Protein AF-A0A524GIY0-F1 (afdb_monomer)

Nearest PDB structures (foldseek):
  4hbs-assembly1_A  TM=7.389E-01  e=5.230E-02  Bacteroides ovatus ATCC 8483
  1uap-assembly1_A  TM=2.674E-01  e=3.748E+00  Homo sapiens
  6m4n-assembly1_B  TM=1.585E-01  e=5.677E+00  Homo sapiens

Solvent-accessible surface area (backbone atoms only — not comparable to full-atom values): 7280 Å² total; per-residue (Å²): 113,75,66,60,54,53,52,51,52,50,51,51,52,53,53,51,56,56,59,64,74,62,61,76,73,77,79,78,73,78,75,79,83,79,87,86,83,87,77,88,57,68,42,53,57,48,48,77,58,69,46,90,40,51,76,50,56,38,86,70,44,77,43,82,72,54,97,46,30,35,43,37,45,27,34,54,21,32,34,40,83,80,59,99,49,60,78,90,69,26,48,79,40,74,49,34,37,32,48,30,44,47,81,52,44,85,77,32,50,69,47,78,48,63,91,55,98,90,112

Sequence (119 aa):
MRRIHRYCLIITILLCFISCAIAPHTSDLKKSTFTITAEPWPEADRLLRSNDHWLGGDGASSIDLGKGKLLWLFGDSFVNQGTSGGRRDAAIIRNSIAIQEGYDPSAASVNFYWHTKDS

pLDDT: mean 85.11, std 15.71, range [46.66, 98.69]

Foldseek 3Di:
DVVVVVVVVVVVVVVVVVVVVPPPDPPPPPPPDDDDDDDDDVLVVCQVPVDPFWQDFPPFDWDDPDPQKIKTKGAFTFGDPPDPDHSVPTDTDGIKMKIWGHPDSNPIHIDIDDDDPVD

Secondary structure (DSSP, 8-state):
-HHHHHHHHHHHHHHHHHHHTT-------------------HHHHHHTT--SSEEEES--EEEEEETTEEEEEESSEEE--SSS--TTSPEEES-EEEEEESSSTTT-EEEEE---TT-

Mean predicted aligned error: 12.6 Å

Structure (mmCIF, N/CA/C/O backbone):
data_AF-A0A524GIY0-F1
#
_entry.id   AF-A0A524GIY0-F1
#
loop_
_atom_site.group_PDB
_atom_site.id
_atom_site.type_symbol
_atom_site.label_atom_id
_atom_site.label_alt_id
_atom_site.label_comp_id
_atom_site.label_asym_id
_atom_site.label_entity_id
_atom_site.label_seq_id
_atom_site.pdbx_PDB_ins_code
_atom_site.Cartn_x
_atom_site.Cartn_y
_atom_site.Cartn_z
_atom_site.occupancy
_atom_site.B_iso_or_equiv
_atom_site.auth_seq_id
_atom_site.auth_comp_id
_atom_site.auth_asym_id
_atom_site.auth_atom_id
_atom_site.pdbx_PDB_model_num
ATOM 1 N N . MET A 1 1 ? 18.785 35.721 -83.228 1.00 58.19 1 MET A N 1
ATOM 2 C CA . MET A 1 1 ? 18.100 35.932 -81.926 1.00 58.19 1 MET A CA 1
ATOM 3 C C . MET A 1 1 ? 17.160 34.799 -81.491 1.00 58.19 1 MET A C 1
ATOM 5 O O . MET A 1 1 ? 17.287 34.356 -80.360 1.00 58.19 1 MET A O 1
ATOM 9 N N . ARG A 1 2 ? 16.267 34.263 -82.343 1.00 57.56 2 ARG A N 1
ATOM 10 C CA . ARG A 1 2 ? 15.282 33.223 -81.944 1.00 57.56 2 ARG A CA 1
ATOM 11 C C . ARG A 1 2 ? 15.871 31.866 -81.509 1.00 57.56 2 ARG A C 1
ATOM 13 O O . ARG A 1 2 ? 15.262 31.183 -80.699 1.00 57.56 2 ARG A O 1
ATOM 20 N N . ARG A 1 3 ? 17.048 31.467 -82.013 1.00 56.34 3 ARG A N 1
ATOM 21 C CA . ARG A 1 3 ? 17.726 30.214 -81.608 1.00 56.34 3 ARG A CA 1
ATOM 22 C C . ARG A 1 3 ? 18.319 30.294 -80.196 1.00 56.34 3 ARG A C 1
ATOM 24 O O . ARG A 1 3 ? 18.136 29.370 -79.422 1.00 56.34 3 ARG A O 1
ATOM 31 N N . ILE A 1 4 ? 18.926 31.426 -79.839 1.00 65.25 4 ILE A N 1
ATOM 32 C CA . ILE A 1 4 ? 19.531 31.658 -78.514 1.00 65.25 4 ILE A CA 1
ATOM 33 C C . ILE A 1 4 ? 18.456 31.656 -77.414 1.00 65.25 4 ILE A C 1
ATOM 35 O O . ILE A 1 4 ? 18.647 31.038 -76.375 1.00 65.25 4 ILE A O 1
ATOM 39 N N . HIS A 1 5 ? 17.279 32.238 -77.678 1.00 63.59 5 HIS A N 1
ATOM 40 C CA . HIS A 1 5 ? 16.133 32.191 -76.757 1.00 63.59 5 HIS A CA 1
ATOM 41 C C . HIS A 1 5 ? 15.610 30.765 -76.504 1.00 63.59 5 HIS A C 1
ATOM 43 O O . HIS A 1 5 ? 15.214 30.446 -75.388 1.00 63.59 5 HIS A O 1
ATOM 49 N N . ARG A 1 6 ? 15.640 29.892 -77.522 1.00 67.94 6 ARG A N 1
ATOM 50 C CA . ARG A 1 6 ? 15.207 28.489 -77.397 1.00 67.94 6 ARG A CA 1
ATOM 51 C C . ARG A 1 6 ? 16.186 27.664 -76.562 1.00 67.94 6 ARG A C 1
ATOM 53 O O . ARG A 1 6 ? 15.738 26.867 -75.750 1.00 67.94 6 ARG A O 1
ATOM 60 N N . TYR A 1 7 ? 17.493 27.891 -76.707 1.00 72.00 7 TYR A N 1
ATOM 61 C CA . TYR A 1 7 ? 18.496 27.247 -75.852 1.00 72.00 7 TYR A CA 1
ATOM 62 C C . TYR A 1 7 ? 18.434 27.754 -74.411 1.00 72.00 7 TYR A C 1
ATOM 64 O O . TYR A 1 7 ? 18.499 26.940 -73.498 1.00 72.00 7 TYR A O 1
ATOM 72 N N . CYS A 1 8 ? 18.224 29.060 -74.204 1.00 71.31 8 CYS A N 1
ATOM 73 C CA . CYS A 1 8 ? 18.034 29.617 -72.864 1.00 71.31 8 CYS A CA 1
ATOM 74 C C . CYS A 1 8 ? 16.833 28.967 -72.167 1.00 71.31 8 CYS A C 1
ATOM 76 O O . CYS A 1 8 ? 16.997 28.437 -71.078 1.00 71.31 8 CYS A O 1
ATOM 78 N N . LEU A 1 9 ? 15.674 28.902 -72.837 1.00 71.44 9 LEU A N 1
ATOM 79 C CA . LEU A 1 9 ? 14.454 28.292 -72.299 1.00 71.44 9 LEU A CA 1
ATOM 80 C C . LEU A 1 9 ? 14.639 26.802 -71.959 1.00 71.44 9 LEU A C 1
ATOM 82 O O . LEU A 1 9 ? 14.209 26.357 -70.900 1.00 71.44 9 LEU A O 1
ATOM 86 N N . ILE A 1 10 ? 15.307 26.035 -72.828 1.00 75.19 10 ILE A N 1
ATOM 87 C CA . ILE A 1 10 ? 15.597 24.613 -72.583 1.00 75.19 10 ILE A CA 1
ATOM 88 C C . ILE A 1 10 ? 16.529 24.448 -71.376 1.00 75.19 10 ILE A C 1
ATOM 90 O O . ILE A 1 10 ? 16.273 23.597 -70.529 1.00 75.19 10 ILE A O 1
ATOM 94 N N . ILE A 1 11 ? 17.567 25.283 -71.258 1.00 76.12 11 ILE A N 1
ATOM 95 C CA . ILE A 1 11 ? 18.498 25.261 -70.122 1.00 76.12 11 ILE A CA 1
ATOM 96 C C . ILE A 1 11 ? 17.780 25.638 -68.818 1.00 76.12 11 ILE A C 1
ATOM 98 O O . ILE A 1 11 ? 18.003 24.984 -67.803 1.00 76.12 11 ILE A O 1
ATOM 102 N N . THR A 1 12 ? 16.880 26.630 -68.829 1.00 69.38 12 THR A N 1
ATOM 103 C CA . THR A 1 12 ? 16.103 27.005 -67.632 1.00 69.38 12 THR A CA 1
ATOM 104 C C . THR A 1 12 ? 15.164 25.880 -67.194 1.00 69.38 12 THR A C 1
ATOM 106 O O . THR A 1 12 ? 15.078 25.581 -66.007 1.00 69.38 12 THR A O 1
ATOM 109 N N . ILE A 1 13 ? 14.509 25.207 -68.147 1.00 70.38 13 ILE A N 1
ATOM 110 C CA . ILE A 1 13 ? 13.643 24.054 -67.869 1.00 70.38 13 ILE A CA 1
ATOM 111 C C . ILE A 1 13 ? 14.464 22.891 -67.284 1.00 70.38 13 ILE A C 1
ATOM 113 O O . ILE A 1 13 ? 14.077 22.332 -66.260 1.00 70.38 13 ILE A O 1
ATOM 117 N N . LEU A 1 14 ? 15.625 22.568 -67.866 1.00 68.44 14 LEU A N 1
ATOM 118 C CA . LEU A 1 14 ? 16.538 21.537 -67.349 1.00 68.44 14 LEU A CA 1
ATOM 119 C C . LEU A 1 14 ? 17.049 21.854 -65.934 1.00 68.44 14 LEU A C 1
ATOM 121 O O . LEU A 1 14 ? 17.077 20.964 -65.087 1.00 68.44 14 LEU A O 1
ATOM 125 N N . LEU A 1 15 ? 17.394 23.112 -65.649 1.00 64.94 15 LEU A N 1
ATOM 126 C CA . LEU A 1 15 ? 17.815 23.551 -64.313 1.00 64.94 15 LEU A CA 1
ATOM 127 C C . LEU A 1 15 ? 16.676 23.456 -63.279 1.00 64.94 15 LEU A C 1
ATOM 129 O O . LEU A 1 15 ? 16.920 23.038 -62.147 1.00 64.94 15 LEU A O 1
ATOM 133 N N . CYS A 1 16 ? 15.428 23.753 -63.662 1.00 60.50 16 CYS A N 1
ATOM 134 C CA . CYS A 1 16 ? 14.257 23.545 -62.800 1.00 60.50 16 CYS A CA 1
ATOM 135 C C . CYS A 1 16 ? 14.000 22.059 -62.498 1.00 60.50 16 CYS A C 1
ATOM 137 O O . CYS A 1 16 ? 13.669 21.724 -61.360 1.00 60.50 16 CYS A O 1
ATOM 139 N N . PHE A 1 17 ? 14.189 21.162 -63.474 1.00 59.59 17 PHE A N 1
ATOM 140 C CA . PHE A 1 17 ? 14.054 19.716 -63.253 1.00 59.59 17 PHE A CA 1
ATOM 141 C C . PHE A 1 17 ? 15.128 19.165 -62.305 1.00 59.59 17 PHE A C 1
ATOM 143 O O . PHE A 1 17 ? 14.814 18.343 -61.446 1.00 59.59 17 PHE A O 1
ATOM 150 N N . ILE A 1 18 ? 16.368 19.659 -62.395 1.00 61.16 18 ILE A N 1
ATOM 151 C CA . ILE A 1 18 ? 17.452 19.265 -61.481 1.00 61.16 18 ILE A CA 1
ATOM 152 C C . ILE A 1 18 ? 17.164 19.751 -60.050 1.00 61.16 18 ILE A C 1
ATOM 154 O O . ILE A 1 18 ? 17.360 19.000 -59.099 1.00 61.16 18 ILE A O 1
ATOM 158 N N . SER A 1 19 ? 16.627 20.964 -59.881 1.00 56.78 19 SER A N 1
ATOM 159 C CA . SER A 1 19 ? 16.294 21.505 -58.554 1.00 56.78 19 SER A CA 1
ATOM 160 C C . SER A 1 19 ? 15.119 20.792 -57.867 1.00 56.78 19 SER A C 1
ATOM 162 O O . SER A 1 19 ? 15.032 20.829 -56.643 1.00 56.78 19 SER A O 1
ATOM 164 N N . CYS A 1 20 ? 14.221 20.141 -58.616 1.00 50.62 20 CYS A N 1
ATOM 165 C CA . CYS A 1 20 ? 13.089 19.397 -58.048 1.00 50.62 20 CYS A CA 1
ATOM 166 C C . CYS A 1 20 ? 13.495 17.997 -57.543 1.00 50.62 20 CYS A C 1
ATOM 168 O O . CYS A 1 20 ? 12.877 17.468 -56.623 1.00 50.62 20 CYS A O 1
ATOM 170 N N . ALA A 1 21 ? 14.580 17.427 -58.078 1.00 57.28 21 ALA A N 1
ATOM 171 C CA . ALA A 1 21 ? 15.114 16.129 -57.659 1.00 57.28 21 ALA A CA 1
ATOM 172 C C . ALA A 1 21 ? 16.015 16.192 -56.405 1.00 57.28 21 ALA A C 1
ATOM 174 O O . ALA A 1 21 ? 16.393 15.150 -55.878 1.00 57.28 21 ALA A O 1
ATOM 175 N N . ILE A 1 22 ? 16.354 17.396 -55.921 1.00 57.50 22 ILE A N 1
ATOM 176 C CA . ILE A 1 22 ? 17.204 17.625 -54.734 1.00 57.50 22 ILE A CA 1
ATOM 177 C C . ILE A 1 22 ? 16.369 18.211 -53.579 1.00 57.50 22 ILE A C 1
ATOM 179 O O . ILE A 1 22 ? 16.887 18.884 -52.692 1.00 57.50 22 ILE A O 1
ATOM 183 N N . ALA A 1 23 ? 15.052 17.976 -53.561 1.00 61.06 23 ALA A N 1
ATOM 184 C CA . ALA A 1 23 ? 14.296 18.190 -52.332 1.00 61.06 23 ALA A CA 1
ATOM 185 C C . ALA A 1 23 ? 14.900 17.263 -51.257 1.00 61.06 23 ALA A C 1
ATOM 187 O O . ALA A 1 23 ? 14.965 16.051 -51.487 1.00 61.06 23 ALA A O 1
ATOM 188 N N . PRO A 1 24 ? 15.405 17.793 -50.127 1.00 57.19 24 PRO A N 1
ATOM 189 C CA . PRO A 1 24 ? 15.980 16.956 -49.090 1.00 57.19 24 PRO A CA 1
ATOM 190 C C . PRO A 1 24 ? 14.912 15.965 -48.640 1.00 57.19 24 PRO A C 1
ATOM 192 O O . PRO A 1 24 ? 13.799 16.358 -48.283 1.00 57.19 24 PRO A O 1
ATOM 195 N N . HIS A 1 25 ? 15.263 14.680 -48.711 1.00 60.31 25 HIS A N 1
ATOM 196 C CA . HIS A 1 25 ? 14.495 13.588 -48.134 1.00 60.31 25 HIS A CA 1
ATOM 197 C C . HIS A 1 25 ? 14.045 14.038 -46.744 1.00 60.31 25 HIS A C 1
ATOM 199 O O . HIS A 1 25 ? 14.882 14.432 -45.926 1.00 60.31 25 HIS A O 1
ATOM 205 N N . THR A 1 26 ? 12.733 14.039 -46.506 1.00 59.94 26 THR A N 1
ATOM 206 C CA . THR A 1 26 ? 12.174 14.229 -45.170 1.00 59.94 26 THR A CA 1
ATOM 207 C C . THR A 1 26 ? 12.983 13.354 -44.229 1.00 59.94 26 THR A C 1
ATOM 209 O O . THR A 1 26 ? 13.105 12.152 -44.464 1.00 59.94 26 THR A O 1
ATOM 212 N N . SER A 1 27 ? 13.634 13.981 -43.248 1.00 59.94 27 SER A N 1
ATOM 213 C CA . SER A 1 27 ? 14.499 13.299 -42.297 1.00 59.94 27 SER A CA 1
ATOM 214 C C . SER A 1 27 ? 13.719 12.129 -41.716 1.00 59.94 27 SER A C 1
ATOM 216 O O . SER A 1 27 ? 12.756 12.345 -40.977 1.00 59.94 27 SER A O 1
ATOM 218 N N . ASP A 1 28 ? 14.105 10.915 -42.102 1.00 62.62 28 ASP A N 1
ATOM 219 C CA . ASP A 1 28 ? 13.627 9.683 -41.501 1.00 62.62 28 ASP A CA 1
ATOM 220 C C . ASP A 1 28 ? 14.051 9.758 -40.036 1.00 62.62 28 ASP A C 1
ATOM 222 O O . ASP A 1 28 ? 15.223 9.578 -39.691 1.00 62.62 28 ASP A O 1
ATOM 226 N N . LEU A 1 29 ? 13.128 10.205 -39.181 1.00 67.25 29 LEU A N 1
ATOM 227 C CA . LEU A 1 29 ? 13.337 10.226 -37.746 1.00 67.25 29 LEU A CA 1
ATOM 228 C C . LEU A 1 29 ? 13.577 8.776 -37.368 1.00 67.25 29 LEU A C 1
ATOM 230 O O . LEU A 1 29 ? 12.634 7.992 -37.302 1.00 67.25 29 LEU A O 1
ATOM 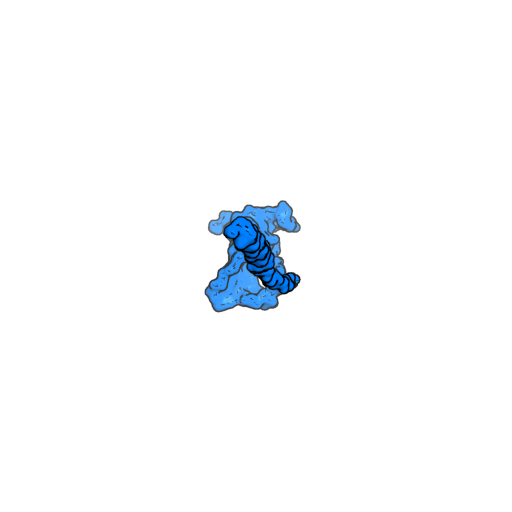234 N N . LYS A 1 30 ? 14.851 8.431 -37.166 1.00 67.06 30 LYS A N 1
ATOM 235 C CA . LYS A 1 30 ? 15.312 7.110 -36.761 1.00 67.06 30 LYS A CA 1
ATOM 236 C C . LYS A 1 30 ? 14.514 6.711 -35.524 1.00 67.06 30 LYS A C 1
ATOM 238 O O . LYS A 1 30 ? 14.810 7.156 -34.416 1.00 67.06 30 LYS A O 1
ATOM 243 N N . LYS A 1 31 ? 13.440 5.948 -35.735 1.00 69.62 31 LYS A N 1
ATOM 244 C CA . LYS A 1 31 ? 12.498 5.568 -34.690 1.00 69.62 31 LYS A CA 1
ATOM 245 C C . LYS A 1 31 ? 13.279 4.674 -33.746 1.00 69.62 31 LYS A C 1
ATOM 247 O O . LYS A 1 31 ? 13.600 3.541 -34.087 1.00 69.62 31 LYS A O 1
ATOM 252 N N . SER A 1 32 ? 13.691 5.229 -32.613 1.00 76.75 32 SER A N 1
ATOM 253 C CA . SER A 1 32 ? 14.452 4.474 -31.631 1.00 76.75 32 SER A CA 1
ATOM 254 C C . SER A 1 32 ? 13.551 3.353 -31.122 1.00 76.75 32 SER A C 1
ATOM 256 O O . SER A 1 32 ? 12.516 3.610 -30.507 1.00 76.75 32 SER A O 1
ATOM 258 N N . THR A 1 33 ? 13.896 2.113 -31.459 1.00 82.38 33 THR A N 1
ATOM 259 C CA . THR A 1 33 ? 13.152 0.936 -31.020 1.00 82.38 33 THR A CA 1
ATOM 260 C C . THR A 1 33 ? 13.560 0.638 -29.585 1.00 82.38 33 THR A C 1
ATOM 262 O O . THR A 1 33 ? 14.658 0.147 -29.336 1.00 82.38 33 THR A O 1
ATOM 265 N N . PHE A 1 34 ? 12.693 0.961 -28.631 1.00 87.06 34 PHE A N 1
ATOM 266 C CA . PHE A 1 34 ? 12.875 0.563 -27.239 1.00 87.06 34 PHE A CA 1
ATOM 267 C C . PHE A 1 34 ? 12.225 -0.802 -27.009 1.00 87.06 34 PHE A C 1
ATOM 269 O O . PHE A 1 34 ? 11.105 -1.039 -27.460 1.00 87.06 34 PHE A O 1
ATOM 276 N N . THR A 1 35 ? 12.921 -1.687 -26.294 1.00 92.06 35 THR A N 1
ATOM 277 C CA . THR A 1 35 ? 12.317 -2.905 -25.738 1.00 92.06 35 THR A CA 1
ATOM 278 C C . THR A 1 35 ? 11.917 -2.594 -24.302 1.00 92.06 35 THR A C 1
ATOM 280 O O . THR A 1 35 ? 12.783 -2.335 -23.472 1.00 92.06 35 THR A O 1
ATOM 283 N N . ILE A 1 36 ? 10.613 -2.567 -24.0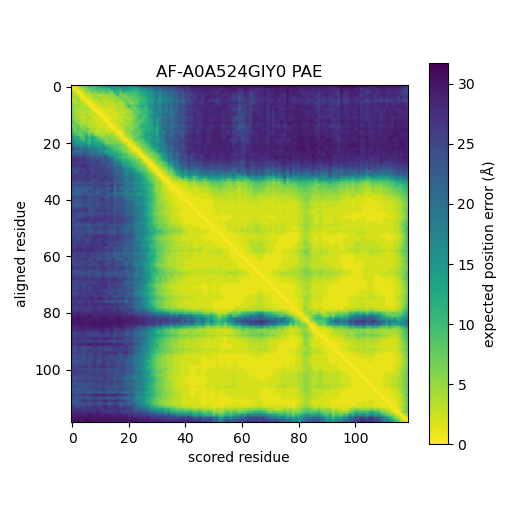26 1.00 93.00 36 ILE A N 1
ATOM 284 C CA . ILE A 1 36 ? 10.067 -2.377 -22.679 1.00 93.00 36 ILE A CA 1
ATOM 285 C C . ILE A 1 36 ? 9.692 -3.756 -22.146 1.00 93.00 36 ILE A C 1
ATOM 287 O O . ILE A 1 36 ? 8.879 -4.452 -22.753 1.00 93.00 36 ILE A O 1
ATOM 291 N N . THR A 1 37 ? 10.286 -4.146 -21.023 1.00 95.44 37 THR A N 1
ATOM 292 C CA . THR A 1 37 ? 9.942 -5.369 -20.292 1.00 95.44 37 THR A CA 1
ATOM 293 C C . THR A 1 37 ? 9.282 -5.008 -18.969 1.00 95.44 37 THR A C 1
ATOM 295 O O . THR A 1 37 ? 9.604 -3.985 -18.370 1.00 95.44 37 THR A O 1
ATOM 298 N N . ALA A 1 38 ? 8.370 -5.857 -18.509 1.00 95.12 38 ALA A N 1
ATOM 299 C CA . ALA A 1 38 ? 7.752 -5.759 -17.197 1.00 95.12 38 ALA A CA 1
ATOM 300 C C . ALA A 1 38 ? 7.698 -7.156 -16.581 1.00 95.12 38 ALA A C 1
ATOM 302 O O . ALA A 1 38 ? 7.490 -8.141 -17.292 1.00 95.12 38 ALA A O 1
ATOM 303 N N . GLU A 1 39 ? 7.869 -7.225 -15.269 1.00 96.69 39 GLU A N 1
ATOM 304 C CA . GLU A 1 39 ? 7.760 -8.453 -14.493 1.00 96.69 39 GLU A CA 1
ATOM 305 C C . GLU A 1 39 ? 6.818 -8.235 -13.304 1.00 96.69 39 GLU A C 1
ATOM 307 O O . GLU A 1 39 ? 6.658 -7.098 -12.846 1.00 96.69 39 GLU A O 1
ATOM 312 N N . PRO A 1 40 ? 6.144 -9.289 -12.817 1.00 97.31 40 PRO A N 1
ATOM 313 C CA . PRO A 1 40 ? 5.402 -9.210 -11.566 1.00 97.31 40 PRO A CA 1
ATOM 314 C C . PRO A 1 40 ? 6.319 -8.817 -10.403 1.00 97.31 40 PRO A C 1
ATOM 316 O O . PRO A 1 40 ? 7.496 -9.166 -10.405 1.00 97.31 40 PRO A O 1
ATOM 319 N N . TRP A 1 41 ? 5.754 -8.181 -9.375 1.00 97.00 41 TRP A N 1
ATOM 320 C CA . TRP A 1 41 ? 6.448 -7.876 -8.119 1.00 97.00 41 TRP A CA 1
ATOM 321 C C . TRP A 1 41 ? 5.794 -8.637 -6.950 1.00 97.00 41 TRP A C 1
ATOM 323 O O . TRP A 1 41 ? 4.916 -8.090 -6.277 1.00 97.00 41 TRP A O 1
ATOM 333 N N . PRO A 1 42 ? 6.156 -9.915 -6.718 1.00 98.00 42 PRO A N 1
ATOM 334 C CA . PRO A 1 42 ? 5.448 -10.787 -5.779 1.00 98.00 42 PRO A CA 1
ATOM 335 C C . PRO A 1 42 ? 5.461 -10.294 -4.330 1.00 98.00 42 PRO A C 1
ATOM 337 O O . PRO A 1 42 ? 4.498 -10.507 -3.595 1.00 98.00 42 PRO A O 1
ATOM 340 N N . GLU A 1 43 ? 6.541 -9.647 -3.902 1.00 98.25 43 GLU A N 1
ATOM 341 C CA . GLU A 1 43 ? 6.699 -9.113 -2.551 1.00 98.25 43 GLU A CA 1
ATOM 342 C C . GLU A 1 43 ? 5.707 -7.973 -2.300 1.00 98.25 43 GLU A C 1
ATOM 344 O O . GLU A 1 43 ? 4.981 -7.999 -1.307 1.00 98.25 43 GLU A O 1
ATOM 349 N N . ALA A 1 44 ? 5.604 -7.017 -3.230 1.00 96.50 44 ALA A N 1
ATOM 350 C CA . ALA A 1 44 ? 4.632 -5.928 -3.142 1.00 96.50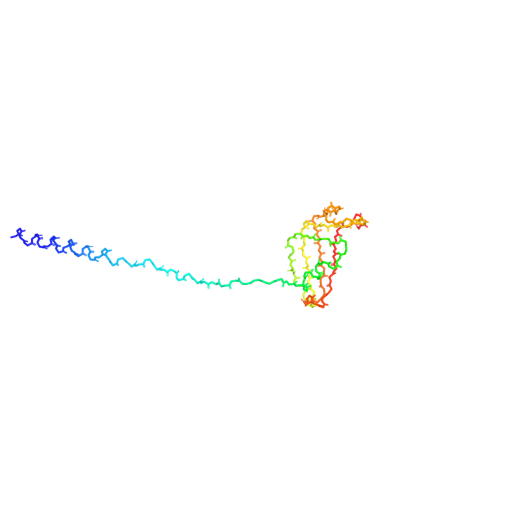 44 ALA A CA 1
ATOM 351 C C . ALA A 1 44 ? 3.187 -6.442 -3.242 1.00 96.50 44 ALA A C 1
ATOM 353 O O . ALA A 1 44 ? 2.306 -5.988 -2.510 1.00 96.50 44 ALA A O 1
ATOM 354 N N . ASP A 1 45 ? 2.952 -7.429 -4.108 1.00 97.00 45 ASP A N 1
ATOM 355 C CA . ASP A 1 45 ? 1.647 -8.066 -4.284 1.00 97.00 45 ASP A CA 1
ATOM 356 C C . ASP A 1 45 ? 1.183 -8.780 -3.001 1.00 97.00 45 ASP A C 1
ATOM 358 O O . ASP A 1 45 ? 0.020 -8.681 -2.607 1.00 97.00 45 ASP A O 1
ATOM 362 N N . ARG A 1 46 ? 2.110 -9.444 -2.296 1.00 97.75 46 ARG A N 1
ATOM 363 C CA . ARG A 1 46 ? 1.865 -10.049 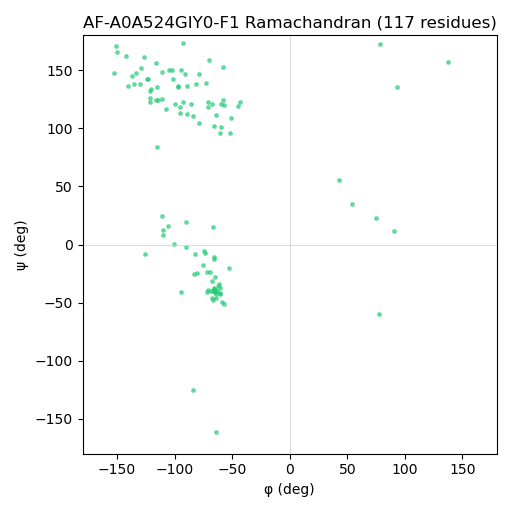-0.980 1.00 97.75 46 ARG A CA 1
ATOM 364 C C . ARG A 1 46 ? 1.608 -8.989 0.087 1.00 97.75 46 ARG A C 1
ATOM 366 O O . ARG A 1 46 ? 0.657 -9.132 0.851 1.00 97.75 46 ARG A O 1
ATOM 373 N N . LEU A 1 47 ? 2.429 -7.939 0.132 1.00 97.88 47 LEU A N 1
ATOM 374 C CA . LEU A 1 47 ? 2.302 -6.855 1.105 1.00 97.88 47 LEU A CA 1
ATOM 375 C C . LEU A 1 47 ? 0.918 -6.196 1.019 1.00 97.88 47 LEU A C 1
ATOM 377 O O . LEU A 1 47 ? 0.213 -6.112 2.022 1.00 97.88 47 LEU A O 1
ATOM 381 N N . LEU A 1 48 ? 0.483 -5.803 -0.180 1.00 96.00 48 LEU A N 1
ATOM 382 C CA . LEU A 1 48 ? -0.794 -5.110 -0.389 1.00 96.00 48 LEU A CA 1
ATOM 383 C C . LEU A 1 48 ? -2.030 -6.019 -0.260 1.00 96.00 48 LEU A C 1
ATOM 385 O O . LEU A 1 48 ? -3.153 -5.521 -0.254 1.00 96.00 48 LEU A O 1
ATOM 389 N N . ARG A 1 49 ? -1.842 -7.338 -0.134 1.00 95.19 49 ARG A N 1
ATOM 390 C CA . ARG A 1 49 ? -2.906 -8.329 0.118 1.00 95.19 49 ARG A CA 1
ATOM 391 C C . ARG A 1 49 ? -2.849 -8.945 1.516 1.00 95.19 49 ARG A C 1
ATOM 393 O O . ARG A 1 49 ? -3.515 -9.941 1.768 1.00 95.19 49 ARG A O 1
ATOM 400 N N . SER A 1 50 ? -2.058 -8.373 2.421 1.00 94.56 50 SER A N 1
ATOM 401 C CA . SER A 1 50 ? -1.849 -8.902 3.776 1.00 94.56 50 SER A CA 1
ATOM 402 C C . SER A 1 50 ? -3.024 -8.699 4.743 1.00 94.56 50 SER A C 1
ATOM 404 O O . SER A 1 50 ? -2.963 -9.186 5.869 1.00 94.56 50 SER A O 1
ATOM 406 N N . ASN A 1 51 ? -4.078 -7.982 4.341 1.00 93.81 51 ASN A N 1
ATOM 407 C CA . ASN A 1 51 ? -5.204 -7.647 5.206 1.00 93.81 51 ASN A CA 1
ATOM 408 C C . ASN A 1 51 ? -6.479 -8.386 4.773 1.00 93.81 51 ASN A C 1
ATOM 410 O O . ASN A 1 51 ? -6.927 -8.239 3.640 1.00 93.81 51 ASN A O 1
ATOM 414 N N . ASP A 1 52 ? -7.096 -9.126 5.694 1.00 91.62 52 ASP A N 1
ATOM 415 C CA . ASP A 1 52 ? -8.306 -9.916 5.410 1.00 91.62 52 ASP A CA 1
ATOM 416 C C . ASP A 1 52 ? -9.584 -9.064 5.291 1.00 91.62 52 ASP A C 1
ATOM 418 O O . ASP A 1 52 ? -10.601 -9.511 4.752 1.00 91.62 52 ASP A O 1
ATOM 422 N N . HIS A 1 53 ? -9.551 -7.829 5.801 1.00 92.88 53 HIS A N 1
ATOM 423 C CA . HIS A 1 53 ? -10.677 -6.901 5.759 1.00 92.88 53 HIS A CA 1
ATOM 424 C C . HIS A 1 53 ? -10.611 -5.965 4.555 1.00 92.88 53 HIS A C 1
ATOM 426 O O . HIS A 1 53 ? -11.629 -5.709 3.924 1.00 92.88 53 HIS A O 1
ATOM 432 N N . TRP A 1 54 ? -9.436 -5.454 4.207 1.00 95.44 54 TRP A N 1
ATOM 433 C CA . TRP A 1 54 ? -9.249 -4.600 3.042 1.00 95.44 54 TRP A CA 1
ATOM 434 C C . TRP A 1 54 ? -8.939 -5.456 1.811 1.00 95.44 54 TRP A C 1
ATOM 436 O O . TRP A 1 54 ? -7.886 -6.074 1.718 1.00 95.44 54 TRP A O 1
ATOM 446 N N . LEU A 1 55 ? -9.857 -5.501 0.845 1.00 95.38 55 LEU A N 1
ATOM 447 C CA . LEU A 1 55 ? -9.792 -6.435 -0.287 1.00 95.38 55 LEU A CA 1
ATOM 448 C C . LEU A 1 55 ? -9.274 -5.802 -1.590 1.00 95.38 55 LEU A C 1
ATOM 450 O O . LEU A 1 55 ? -9.221 -6.471 -2.632 1.00 95.38 55 LEU A O 1
ATOM 454 N N . GLY A 1 56 ? -8.935 -4.515 -1.572 1.00 95.75 56 GLY A N 1
ATOM 455 C CA . GLY A 1 56 ? -8.449 -3.768 -2.731 1.00 95.75 56 GLY A CA 1
ATOM 456 C C . GLY A 1 56 ? -9.062 -2.379 -2.844 1.00 95.75 56 GLY A C 1
ATOM 457 O O . GLY A 1 56 ? -10.177 -2.158 -2.386 1.00 95.75 56 GLY A O 1
ATOM 458 N N . GLY A 1 57 ? -8.372 -1.480 -3.537 1.00 96.00 57 GLY A N 1
ATOM 459 C CA . GLY A 1 57 ? -8.873 -0.160 -3.904 1.00 96.00 57 GLY A CA 1
ATOM 460 C C . GLY A 1 57 ? -8.246 0.326 -5.205 1.00 96.00 57 GLY A C 1
ATOM 461 O O . GLY A 1 57 ? -7.335 -0.319 -5.733 1.00 96.00 57 GLY A O 1
ATOM 462 N N . ASP A 1 58 ? -8.758 1.429 -5.741 1.00 97.00 58 ASP A N 1
ATOM 463 C CA . ASP A 1 58 ? -8.225 2.068 -6.945 1.00 97.00 58 ASP A CA 1
ATOM 464 C C . ASP A 1 58 ? -7.183 3.167 -6.632 1.00 97.00 58 ASP A C 1
ATOM 466 O O . ASP A 1 58 ? -6.895 3.486 -5.475 1.00 97.00 58 ASP A O 1
ATOM 470 N N . GLY A 1 59 ? -6.550 3.708 -7.679 1.00 95.56 59 GLY A N 1
ATOM 471 C CA . GLY A 1 59 ? -5.552 4.782 -7.591 1.00 95.56 59 GLY A CA 1
ATOM 472 C C . GLY A 1 59 ? -4.166 4.317 -7.135 1.00 95.56 59 GLY A C 1
ATOM 473 O O . GLY A 1 59 ? -3.205 4.476 -7.882 1.00 95.56 59 GLY A O 1
ATOM 474 N N . ALA A 1 60 ? -4.075 3.732 -5.936 1.00 96.25 60 ALA A N 1
ATOM 475 C CA . ALA A 1 60 ? -2.861 3.174 -5.329 1.00 96.25 60 ALA A CA 1
ATOM 476 C C . ALA A 1 60 ? -1.603 4.053 -5.505 1.00 96.25 60 ALA A C 1
ATOM 478 O O . ALA A 1 60 ? -0.579 3.608 -6.023 1.00 96.25 60 ALA A O 1
ATOM 479 N N . SER A 1 61 ? -1.677 5.313 -5.071 1.00 97.88 61 SER A N 1
ATOM 480 C CA . SER A 1 61 ? -0.515 6.217 -5.076 1.00 97.88 61 SER A CA 1
ATOM 481 C C . SER A 1 61 ? 0.198 6.211 -3.724 1.00 97.88 61 SER A C 1
ATOM 483 O O . SER A 1 61 ? -0.438 5.998 -2.693 1.00 97.88 61 SER A O 1
ATOM 485 N N . SER A 1 62 ? 1.513 6.443 -3.718 1.00 97.50 62 SER A N 1
ATOM 486 C CA . SER A 1 62 ? 2.334 6.436 -2.502 1.00 97.50 62 SER A CA 1
ATOM 487 C C . SER A 1 62 ? 3.082 7.754 -2.297 1.00 97.50 62 SER A C 1
ATOM 489 O O . SER A 1 62 ? 3.613 8.321 -3.252 1.00 97.50 62 SER A O 1
ATOM 491 N N . ILE A 1 63 ? 3.191 8.197 -1.046 1.00 98.69 63 ILE A N 1
ATOM 492 C CA . ILE A 1 63 ? 3.974 9.360 -0.617 1.00 98.69 63 ILE A CA 1
ATOM 493 C C . ILE A 1 63 ? 5.007 8.891 0.408 1.00 98.69 63 ILE A C 1
ATOM 495 O O . ILE A 1 63 ? 4.647 8.284 1.418 1.00 98.69 63 ILE A O 1
ATOM 499 N N . ASP A 1 64 ? 6.284 9.189 0.168 1.00 98.31 64 ASP A N 1
ATOM 500 C CA . ASP A 1 64 ? 7.339 8.964 1.157 1.00 98.31 64 ASP A CA 1
ATOM 501 C C . ASP A 1 64 ? 7.198 9.962 2.312 1.00 98.31 64 ASP A C 1
ATOM 503 O O . ASP A 1 64 ? 7.277 11.176 2.122 1.00 98.31 64 ASP A O 1
ATOM 507 N N . LEU A 1 65 ? 6.969 9.438 3.516 1.00 98.44 65 LEU A N 1
ATOM 508 C CA . LEU A 1 65 ? 6.908 10.222 4.751 1.00 98.44 65 LEU A CA 1
ATOM 509 C C . LEU A 1 65 ? 8.289 10.348 5.419 1.00 98.44 65 LEU A C 1
ATOM 511 O O . LEU A 1 65 ? 8.428 10.993 6.461 1.00 98.44 65 LEU A O 1
ATOM 515 N N . GLY A 1 66 ? 9.311 9.721 4.835 1.00 98.12 66 GLY A N 1
ATOM 516 C CA . GLY A 1 66 ? 10.650 9.602 5.382 1.00 98.12 66 GLY A CA 1
ATOM 517 C C . GLY A 1 66 ? 10.752 8.532 6.469 1.00 98.12 66 GLY A C 1
ATOM 518 O O . GLY A 1 66 ? 9.765 7.968 6.944 1.00 98.12 66 GLY A O 1
ATOM 519 N N . LYS A 1 67 ? 11.992 8.261 6.897 1.00 97.75 67 LYS A N 1
ATOM 520 C CA . LYS A 1 67 ? 12.310 7.314 7.985 1.00 97.75 67 LYS A CA 1
ATOM 521 C C . LYS A 1 67 ? 11.720 5.913 7.765 1.00 97.75 67 LYS A C 1
ATOM 523 O O . LYS A 1 67 ? 11.315 5.259 8.724 1.00 97.75 67 LYS A O 1
ATOM 528 N N . GLY A 1 68 ? 11.662 5.461 6.512 1.00 97.81 68 GLY A N 1
ATOM 529 C CA . GLY A 1 68 ? 11.123 4.145 6.182 1.00 97.81 68 GLY A CA 1
ATOM 530 C C . GLY A 1 68 ? 9.600 4.067 6.259 1.00 97.81 68 GLY A C 1
ATOM 531 O O . GLY A 1 68 ? 9.092 2.976 6.468 1.00 97.81 68 GLY A O 1
ATOM 532 N N . LYS A 1 69 ? 8.862 5.178 6.147 1.00 98.50 69 LYS A N 1
ATOM 533 C CA . LYS A 1 69 ? 7.392 5.166 6.145 1.00 98.50 69 LYS A CA 1
ATOM 534 C C . LYS A 1 69 ? 6.836 5.638 4.809 1.00 98.50 69 LYS A C 1
ATOM 536 O O . LYS A 1 69 ? 7.264 6.662 4.284 1.00 98.50 69 LYS A O 1
ATOM 541 N N . LEU A 1 70 ? 5.836 4.924 4.305 1.00 98.44 70 LEU A N 1
ATOM 542 C CA . LEU A 1 70 ? 5.088 5.278 3.098 1.00 98.44 70 LEU A CA 1
ATOM 543 C C . LEU A 1 70 ? 3.603 5.426 3.440 1.00 98.44 70 LEU A C 1
ATOM 545 O O . LEU A 1 70 ? 3.022 4.560 4.094 1.00 98.44 70 LEU A O 1
ATOM 549 N N . LEU A 1 71 ? 2.992 6.516 2.979 1.00 98.69 71 LEU A N 1
ATOM 550 C CA . LEU A 1 71 ? 1.541 6.684 2.951 1.00 98.69 71 LEU A CA 1
ATOM 551 C C . LEU A 1 71 ? 1.019 6.214 1.600 1.00 98.69 71 LEU A C 1
ATOM 553 O O . LEU A 1 71 ? 1.401 6.771 0.576 1.00 98.69 71 LEU A O 1
ATOM 557 N N . TRP A 1 72 ? 0.108 5.252 1.610 1.00 98.62 72 TRP A N 1
ATOM 558 C CA . TRP A 1 72 ? -0.667 4.844 0.449 1.00 98.62 72 TRP A CA 1
ATOM 559 C C . TRP A 1 72 ? -2.036 5.518 0.452 1.00 98.62 72 TRP A C 1
ATOM 561 O O . TRP A 1 7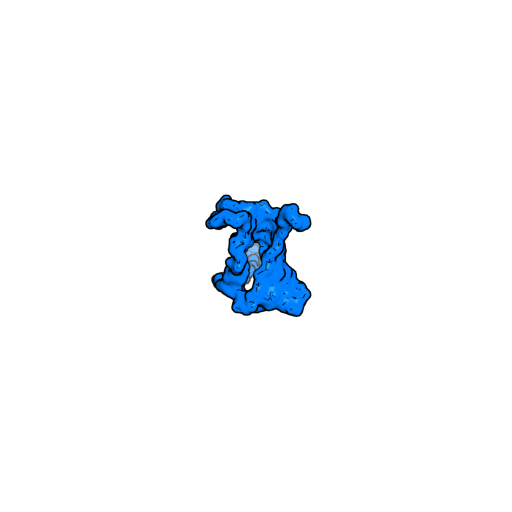2 ? -2.710 5.558 1.483 1.00 98.62 72 TRP A O 1
ATOM 571 N N . LEU A 1 73 ? -2.446 6.018 -0.710 1.00 98.56 73 LEU A N 1
ATOM 572 C CA . LEU A 1 73 ? -3.740 6.641 -0.957 1.00 98.56 73 LEU A CA 1
ATOM 573 C C . LEU A 1 73 ? -4.520 5.805 -1.972 1.00 98.56 73 LEU A C 1
ATOM 575 O O . LEU A 1 73 ? -4.048 5.579 -3.093 1.00 98.56 73 LEU A O 1
ATOM 579 N N . PHE A 1 74 ? -5.726 5.403 -1.578 1.00 98.44 74 PHE A N 1
ATOM 580 C CA . PHE A 1 74 ? -6.664 4.657 -2.408 1.00 98.44 74 PHE A CA 1
ATOM 581 C C . PHE A 1 74 ? -7.998 5.402 -2.486 1.00 98.44 74 PHE A C 1
ATOM 583 O O . PHE A 1 74 ? -8.447 5.972 -1.485 1.00 98.44 74 PHE A O 1
ATOM 590 N N . GLY A 1 75 ? -8.638 5.378 -3.653 1.00 98.12 75 GLY A N 1
ATOM 591 C CA . GLY A 1 75 ? -10.009 5.858 -3.809 1.00 98.12 75 GLY A CA 1
ATOM 592 C C . GLY A 1 75 ? -11.007 4.767 -3.428 1.00 98.12 75 GLY A C 1
ATOM 593 O O . GLY A 1 75 ? -10.947 4.218 -2.318 1.00 98.12 75 GLY A O 1
ATOM 594 N N . ASP A 1 76 ? -11.921 4.438 -4.341 1.00 97.19 76 ASP A N 1
ATOM 595 C CA . ASP A 1 76 ? -12.978 3.464 -4.090 1.00 97.19 76 ASP A CA 1
ATOM 596 C C . ASP A 1 76 ? -12.362 2.116 -3.686 1.00 97.19 76 ASP A C 1
ATOM 598 O O . ASP A 1 76 ? -11.566 1.518 -4.414 1.00 97.19 76 ASP A O 1
ATOM 602 N N . SER A 1 77 ? -12.700 1.655 -2.479 1.00 96.75 77 SER A N 1
ATOM 603 C CA . SER A 1 77 ? -12.053 0.510 -1.832 1.00 96.75 77 SER A CA 1
ATOM 604 C C . SER A 1 77 ? -13.069 -0.509 -1.322 1.00 96.75 77 SER A C 1
ATOM 606 O O . SER A 1 77 ? -14.085 -0.145 -0.733 1.00 96.75 77 SER A O 1
ATOM 608 N N . PHE A 1 78 ? -12.775 -1.793 -1.515 1.00 95.81 78 PHE A N 1
ATOM 609 C CA . PHE A 1 78 ? -13.553 -2.927 -1.027 1.00 95.81 78 PHE A CA 1
ATOM 610 C C . PHE A 1 78 ? -13.147 -3.282 0.403 1.00 95.81 78 PHE A C 1
ATOM 612 O O . PHE A 1 78 ? -12.002 -3.659 0.651 1.00 95.81 78 PHE A O 1
ATOM 619 N N . VAL A 1 79 ? -14.103 -3.239 1.328 1.00 94.25 79 VAL A N 1
ATOM 620 C CA . VAL A 1 79 ? -13.915 -3.637 2.726 1.00 94.25 79 VAL A CA 1
ATOM 621 C C . VAL A 1 79 ? -14.882 -4.759 3.093 1.00 94.25 79 VAL A C 1
ATOM 623 O O . VAL A 1 79 ? -16.103 -4.610 2.999 1.00 94.25 79 VAL A O 1
ATOM 626 N N . ASN A 1 80 ? -14.336 -5.884 3.541 1.00 92.25 80 ASN A N 1
ATOM 627 C CA . ASN A 1 80 ? -15.087 -6.997 4.093 1.00 92.25 80 ASN A CA 1
ATOM 628 C C . ASN A 1 80 ? -15.660 -6.634 5.475 1.00 92.25 80 ASN A C 1
ATOM 630 O O . ASN A 1 80 ? -14.919 -6.335 6.413 1.00 92.25 80 ASN A O 1
ATOM 634 N N . GLN A 1 81 ? -16.985 -6.726 5.613 1.00 82.75 81 GLN A N 1
ATOM 635 C CA . GLN A 1 81 ? -17.726 -6.453 6.850 1.00 82.75 81 GLN A CA 1
ATOM 636 C C . GLN A 1 81 ? -17.913 -7.687 7.757 1.00 82.75 81 GLN A C 1
ATOM 638 O O . GLN A 1 81 ? -18.799 -7.699 8.607 1.00 82.75 81 GLN A O 1
ATOM 643 N N . GLY A 1 82 ? -17.100 -8.735 7.589 1.00 72.44 82 GLY A N 1
ATOM 644 C CA . GLY A 1 82 ? -17.133 -9.930 8.442 1.00 72.44 82 GLY A CA 1
ATOM 645 C C . GLY A 1 82 ? -18.068 -11.038 7.952 1.00 72.44 82 GLY A C 1
ATOM 646 O O . GLY A 1 82 ? -18.306 -12.002 8.675 1.00 72.44 82 GLY A O 1
ATOM 647 N N . THR A 1 83 ? -18.572 -10.940 6.720 1.00 62.19 83 THR A N 1
ATOM 648 C CA . THR A 1 83 ? -19.130 -12.104 6.019 1.00 62.19 83 THR A CA 1
ATOM 649 C C . THR A 1 83 ? -17.999 -12.750 5.220 1.00 62.19 83 THR A C 1
ATOM 651 O O . THR A 1 83 ? -17.076 -12.076 4.778 1.00 62.19 83 THR A O 1
ATOM 654 N N . SER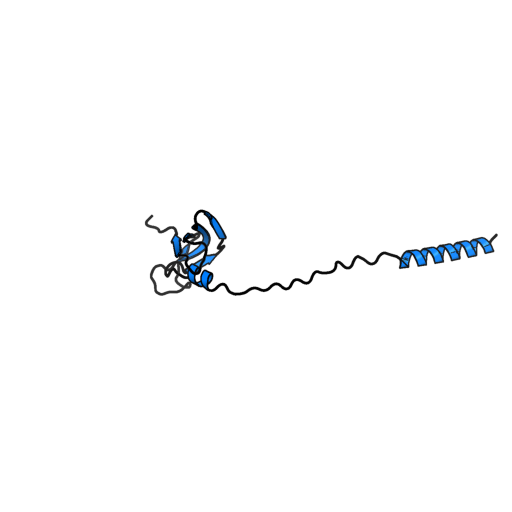 A 1 84 ? -17.992 -14.070 5.059 1.00 63.47 84 SER A N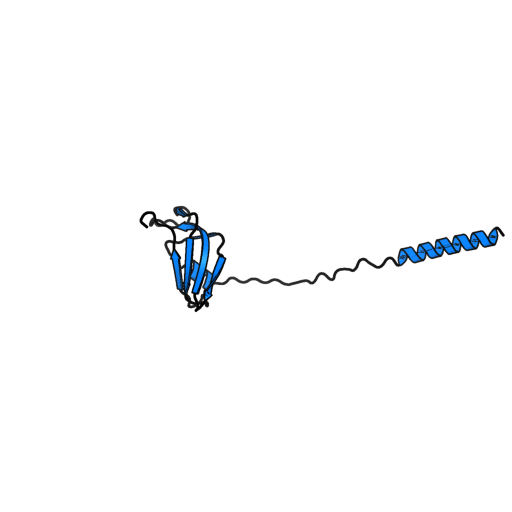 1
ATOM 655 C CA . SER A 1 84 ? -16.903 -14.811 4.394 1.00 63.47 84 SER A CA 1
ATOM 656 C C . SER A 1 84 ? -16.753 -14.524 2.886 1.00 63.47 84 SER A C 1
ATOM 658 O O . SER A 1 84 ? -16.108 -15.289 2.167 1.00 63.47 84 SER A O 1
ATOM 660 N N . GLY A 1 85 ? -17.372 -13.456 2.383 1.00 63.47 85 GLY A N 1
ATOM 661 C CA . GLY A 1 85 ? -17.401 -13.098 0.978 1.00 63.47 85 GLY A CA 1
ATOM 662 C C . GLY A 1 85 ? -16.138 -12.363 0.544 1.00 63.47 85 GLY A C 1
ATOM 663 O O . GLY A 1 85 ? -15.644 -11.462 1.220 1.00 63.47 85 GLY A O 1
ATOM 664 N N . GLY A 1 86 ? -15.636 -12.726 -0.638 1.00 81.50 86 GLY A N 1
ATOM 665 C CA . GLY A 1 86 ? -14.693 -11.887 -1.374 1.00 81.50 86 GLY A CA 1
ATOM 666 C C . GLY A 1 86 ? -15.342 -10.563 -1.801 1.00 81.50 86 GLY A C 1
ATOM 667 O O . GLY A 1 86 ? -16.404 -10.175 -1.323 1.00 81.50 86 GLY A O 1
ATOM 668 N N . ARG A 1 87 ? -14.757 -9.874 -2.785 1.00 89.44 87 ARG A N 1
ATOM 669 C CA . ARG A 1 87 ? -15.216 -8.537 -3.226 1.00 89.44 87 ARG A CA 1
ATOM 670 C C . ARG A 1 87 ? -16.707 -8.423 -3.586 1.00 89.44 87 ARG A C 1
ATOM 672 O O . ARG A 1 87 ? -17.228 -7.317 -3.597 1.00 89.44 87 ARG A O 1
ATOM 679 N N . ARG A 1 88 ? -17.384 -9.539 -3.880 1.00 88.75 88 ARG A N 1
ATOM 680 C CA . ARG A 1 88 ? -18.817 -9.589 -4.203 1.00 88.75 88 ARG A CA 1
ATOM 681 C C . ARG A 1 88 ? -19.713 -9.075 -3.070 1.00 88.75 88 ARG A C 1
ATOM 683 O O . ARG A 1 88 ? -20.704 -8.420 -3.367 1.00 88.75 88 ARG A O 1
ATOM 690 N N . ASP A 1 89 ? -19.357 -9.364 -1.821 1.00 88.75 89 ASP A N 1
ATOM 691 C CA . ASP A 1 89 ? -20.174 -9.038 -0.642 1.00 88.75 89 ASP A CA 1
ATOM 692 C C . ASP A 1 89 ? -19.535 -7.927 0.213 1.00 88.75 89 ASP A C 1
ATOM 694 O O . ASP A 1 89 ? -19.989 -7.618 1.314 1.00 88.75 89 ASP A O 1
ATOM 698 N N . ALA A 1 90 ? -18.460 -7.317 -0.292 1.00 92.38 90 ALA A N 1
ATOM 699 C CA . ALA A 1 90 ? -17.740 -6.252 0.384 1.00 92.38 90 ALA A CA 1
ATOM 700 C C . ALA A 1 90 ? -18.460 -4.905 0.243 1.00 92.38 90 ALA A C 1
ATOM 702 O O . ALA A 1 90 ? -19.049 -4.590 -0.793 1.00 92.38 90 ALA A O 1
ATOM 703 N N . ALA A 1 91 ? -18.348 -4.068 1.271 1.00 92.69 91 ALA A N 1
ATOM 704 C CA . ALA A 1 91 ? -18.755 -2.676 1.170 1.00 92.69 91 ALA A CA 1
ATOM 705 C C . ALA A 1 91 ? -17.751 -1.903 0.307 1.00 92.69 91 ALA A C 1
ATOM 707 O O . ALA A 1 91 ? -16.542 -2.080 0.458 1.00 92.69 91 ALA A O 1
ATOM 708 N N . ILE A 1 92 ? -18.250 -1.012 -0.552 1.00 94.31 92 ILE A N 1
ATOM 709 C CA . ILE A 1 92 ? -17.412 -0.041 -1.262 1.00 94.31 92 ILE A CA 1
ATOM 710 C C . ILE A 1 92 ? -17.430 1.269 -0.479 1.00 94.31 92 ILE A C 1
ATOM 712 O O . ILE A 1 92 ? -18.481 1.886 -0.292 1.00 94.31 92 ILE A O 1
ATOM 716 N N . ILE A 1 93 ? -16.261 1.685 -0.007 1.00 94.44 93 ILE A N 1
ATOM 717 C CA . ILE A 1 93 ? -16.036 2.973 0.653 1.00 94.44 93 ILE A CA 1
ATOM 718 C C . ILE A 1 93 ? -15.303 3.920 -0.295 1.00 94.44 93 ILE A C 1
ATOM 720 O O . ILE A 1 93 ? -14.515 3.474 -1.120 1.00 94.44 93 ILE A O 1
ATOM 724 N N . ARG A 1 94 ? -15.535 5.230 -0.152 1.00 96.06 94 ARG A N 1
ATOM 725 C CA . ARG A 1 94 ? -15.035 6.238 -1.106 1.00 96.06 94 ARG A CA 1
ATOM 726 C C . ARG A 1 94 ? -13.519 6.415 -1.119 1.00 96.06 94 ARG A C 1
ATOM 728 O O . ARG A 1 94 ? -12.980 6.836 -2.126 1.00 96.06 94 ARG A O 1
ATOM 735 N N . ASN A 1 95 ? -12.866 6.214 0.023 1.00 96.38 95 ASN A N 1
ATOM 736 C CA . ASN A 1 95 ? -11.422 6.381 0.173 1.00 96.38 95 ASN A CA 1
ATOM 737 C C . ASN A 1 95 ? -10.922 5.477 1.296 1.00 96.38 95 ASN A C 1
ATOM 739 O O . ASN A 1 95 ? -11.609 5.299 2.307 1.00 96.38 95 ASN A O 1
ATOM 743 N N . SER A 1 96 ? -9.693 4.997 1.161 1.00 97.94 96 SER A N 1
ATOM 744 C CA . SER A 1 96 ? -8.937 4.388 2.252 1.00 97.94 96 SER A CA 1
ATOM 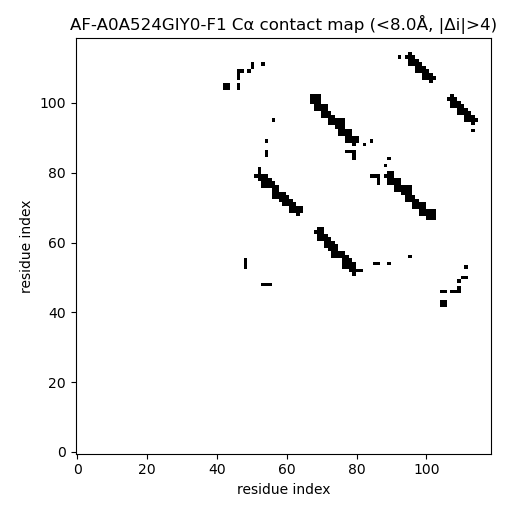745 C C . SER A 1 96 ? -7.465 4.775 2.152 1.00 97.94 96 SER A C 1
ATOM 747 O O . SER A 1 96 ? -6.997 5.250 1.116 1.00 97.94 96 SER A O 1
ATOM 749 N N . ILE A 1 97 ? -6.730 4.608 3.245 1.00 98.31 97 ILE A N 1
ATOM 750 C CA . ILE A 1 97 ? -5.283 4.823 3.267 1.00 98.31 97 ILE A CA 1
ATOM 751 C C . ILE A 1 97 ? -4.587 3.588 3.818 1.00 98.31 97 ILE A C 1
ATOM 753 O O . ILE A 1 97 ? -5.199 2.791 4.530 1.00 98.31 97 ILE A O 1
ATOM 757 N N . ALA A 1 98 ? -3.293 3.459 3.553 1.00 98.44 98 ALA A N 1
ATOM 758 C CA . ALA A 1 98 ? -2.457 2.537 4.304 1.00 98.44 98 ALA A CA 1
ATOM 759 C C . ALA A 1 98 ? -1.148 3.190 4.730 1.00 98.44 98 ALA A C 1
ATOM 761 O O . ALA A 1 98 ? -0.606 4.039 4.027 1.00 98.44 98 ALA A O 1
ATOM 762 N N . ILE A 1 99 ? -0.638 2.783 5.887 1.00 98.56 99 ILE A N 1
ATOM 763 C CA . ILE A 1 99 ? 0.696 3.155 6.350 1.00 98.56 99 ILE A CA 1
ATOM 764 C C . ILE A 1 99 ? 1.573 1.921 6.242 1.00 98.56 99 ILE A C 1
ATOM 766 O O . ILE A 1 99 ? 1.316 0.918 6.907 1.00 98.56 99 ILE A O 1
ATOM 770 N N . GLN A 1 100 ? 2.593 2.008 5.396 1.00 98.56 100 GLN A N 1
ATOM 771 C CA . GLN A 1 100 ? 3.636 1.002 5.276 1.00 98.56 100 GLN A CA 1
ATOM 772 C C . GLN A 1 100 ? 4.858 1.418 6.102 1.00 98.56 100 GLN A C 1
ATOM 774 O O . GLN A 1 100 ? 5.287 2.573 6.051 1.00 98.56 100 GLN A O 1
ATOM 779 N N . GLU A 1 101 ? 5.433 0.463 6.828 1.00 98.69 101 GLU A N 1
ATOM 780 C CA . GLU A 1 101 ? 6.696 0.602 7.552 1.00 98.69 101 GLU A CA 1
ATOM 781 C C . GLU A 1 101 ? 7.756 -0.320 6.941 1.00 98.69 101 GLU A C 1
ATOM 783 O O . GLU A 1 101 ? 7.549 -1.527 6.847 1.00 98.69 101 GLU A O 1
ATOM 788 N N . GLY A 1 102 ? 8.892 0.253 6.547 1.00 98.38 102 GLY A N 1
ATOM 789 C CA . GLY A 1 102 ? 9.930 -0.359 5.718 1.00 98.38 102 GLY A CA 1
ATOM 790 C C . GLY A 1 102 ? 9.725 -0.056 4.229 1.00 98.38 102 GLY A C 1
ATOM 791 O O . GLY A 1 102 ? 8.611 -0.145 3.725 1.00 98.38 102 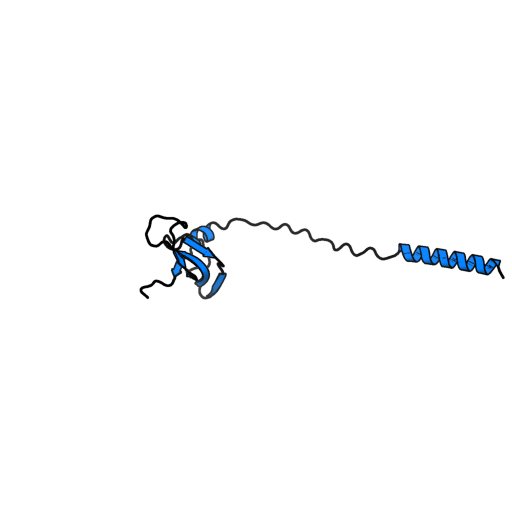GLY A O 1
ATOM 792 N N . TYR A 1 103 ? 10.791 0.301 3.504 1.00 97.69 103 TYR A N 1
ATOM 793 C CA . TYR A 1 103 ? 10.714 0.536 2.050 1.00 97.69 103 TYR A CA 1
ATOM 794 C C . TYR A 1 103 ? 10.810 -0.748 1.224 1.00 97.69 103 TYR A C 1
ATOM 796 O O . TYR A 1 103 ? 10.311 -0.789 0.104 1.00 97.69 103 TYR A O 1
ATOM 804 N N . ASP A 1 104 ? 11.443 -1.783 1.770 1.00 97.94 104 ASP A N 1
ATOM 805 C CA . ASP A 1 104 ? 11.572 -3.081 1.118 1.00 97.94 104 ASP A CA 1
ATOM 806 C C . ASP A 1 104 ? 10.307 -3.918 1.371 1.00 97.94 104 ASP A C 1
ATOM 808 O O . ASP A 1 104 ? 10.092 -4.346 2.508 1.00 97.94 104 ASP A O 1
ATOM 812 N N . PRO A 1 105 ? 9.468 -4.185 0.353 1.00 97.12 105 PRO A N 1
ATOM 813 C CA . PRO A 1 105 ? 8.229 -4.933 0.535 1.00 97.12 105 PRO A CA 1
ATOM 814 C C . PRO A 1 105 ? 8.437 -6.396 0.947 1.00 97.12 105 PRO A C 1
ATOM 816 O O . PRO A 1 105 ? 7.477 -7.029 1.377 1.00 97.12 105 PRO A O 1
ATOM 819 N N . SER A 1 106 ? 9.657 -6.940 0.858 1.00 97.81 106 SER A N 1
ATOM 820 C CA . SER A 1 106 ? 9.960 -8.283 1.368 1.00 97.81 106 SER A CA 1
ATOM 821 C C . SER A 1 106 ? 9.988 -8.351 2.902 1.00 97.81 106 SER A C 1
ATOM 823 O O . SER A 1 106 ? 9.766 -9.419 3.474 1.00 97.81 106 SER A O 1
ATOM 825 N N . ALA A 1 107 ? 10.228 -7.214 3.564 1.00 98.00 107 ALA A N 1
ATOM 826 C CA . ALA A 1 107 ? 10.360 -7.097 5.017 1.00 98.00 107 ALA A CA 1
ATOM 827 C C . ALA A 1 107 ? 9.419 -6.048 5.637 1.00 98.00 107 ALA A C 1
ATOM 829 O O . ALA A 1 107 ? 9.340 -5.937 6.862 1.00 98.00 107 ALA A O 1
ATOM 830 N N . ALA A 1 108 ? 8.734 -5.258 4.810 1.00 98.31 108 ALA A N 1
ATOM 831 C CA . ALA A 1 108 ? 7.828 -4.220 5.264 1.00 98.31 108 ALA A CA 1
ATOM 832 C C . ALA A 1 108 ? 6.558 -4.795 5.905 1.00 98.31 108 ALA A C 1
ATOM 834 O O . ALA A 1 108 ? 6.136 -5.919 5.635 1.00 98.31 108 ALA A O 1
ATOM 835 N N . SER A 1 109 ? 5.905 -3.967 6.714 1.00 98.38 109 SER A N 1
ATOM 836 C CA . SER A 1 109 ? 4.535 -4.194 7.177 1.00 98.38 109 SER A CA 1
ATOM 837 C C . SER A 1 109 ? 3.622 -3.091 6.659 1.00 98.38 109 SER A C 1
ATOM 839 O O . SER A 1 109 ? 4.091 -1.996 6.349 1.00 98.38 109 SER A O 1
ATOM 841 N N . VAL A 1 110 ? 2.323 -3.363 6.547 1.00 98.44 110 VAL A N 1
ATOM 842 C CA . VAL A 1 110 ? 1.337 -2.372 6.112 1.00 98.44 110 VAL A CA 1
ATOM 843 C C . VAL A 1 110 ? 0.054 -2.503 6.921 1.00 98.44 110 VAL A C 1
ATOM 845 O O . VAL A 1 110 ? -0.435 -3.604 7.159 1.00 98.44 110 VAL A O 1
ATOM 848 N N . ASN A 1 111 ? -0.494 -1.367 7.344 1.00 98.19 111 ASN A N 1
ATOM 849 C CA . ASN A 1 111 ? -1.783 -1.287 8.022 1.00 98.19 111 ASN A CA 1
ATOM 850 C C . ASN A 1 111 ? -2.735 -0.411 7.218 1.00 98.19 111 ASN A C 1
ATOM 852 O O . ASN A 1 111 ? -2.355 0.680 6.795 1.00 98.19 111 ASN A O 1
ATOM 856 N N . PHE A 1 112 ? -3.965 -0.881 7.035 1.00 97.69 112 PHE A N 1
ATOM 857 C CA . PHE A 1 112 ? -5.000 -0.203 6.259 1.00 97.69 112 PHE A CA 1
ATOM 858 C C . PHE A 1 112 ? -5.989 0.500 7.185 1.00 97.69 112 PHE A C 1
ATOM 860 O O . PHE A 1 112 ? -6.349 -0.026 8.237 1.00 97.69 112 PHE A O 1
ATOM 867 N N . TYR A 1 113 ? -6.443 1.678 6.769 1.00 96.94 113 TYR A N 1
ATOM 868 C CA . TYR A 1 113 ? -7.343 2.529 7.532 1.00 96.94 113 TYR A CA 1
ATOM 869 C C . TYR A 1 113 ? -8.447 3.071 6.636 1.00 96.94 113 TYR A C 1
ATOM 871 O O . TYR A 1 113 ? -8.218 3.510 5.506 1.00 96.94 113 TYR A O 1
ATOM 879 N N . TRP A 1 114 ? -9.656 3.083 7.173 1.00 95.06 114 TRP A N 1
ATOM 880 C CA . TRP A 1 114 ? -10.821 3.672 6.542 1.00 95.06 114 TRP A CA 1
ATOM 881 C C . TRP A 1 114 ? -11.789 4.186 7.598 1.00 95.06 114 TRP A C 1
ATOM 883 O O . TRP A 1 114 ? -11.695 3.851 8.776 1.00 95.06 114 TRP A O 1
ATOM 893 N N . HIS A 1 115 ? -12.741 5.002 7.161 1.00 90.81 115 HIS A N 1
ATOM 894 C CA . HIS A 1 115 ? -13.789 5.503 8.033 1.00 90.81 115 HIS A CA 1
ATOM 895 C C . HIS A 1 115 ? -14.728 4.368 8.468 1.00 90.81 115 HIS A C 1
ATOM 897 O O . HIS A 1 115 ? -15.394 3.752 7.630 1.00 90.81 115 HIS A O 1
ATOM 903 N N . THR A 1 116 ? -14.834 4.132 9.775 1.00 83.38 116 THR A N 1
ATOM 904 C CA . THR A 1 116 ? -15.858 3.256 10.364 1.00 83.38 116 THR A CA 1
ATOM 905 C C . THR A 1 116 ? -16.973 4.105 10.968 1.00 83.38 116 THR A C 1
ATOM 907 O O . THR A 1 116 ? -16.736 5.241 11.356 1.00 83.38 116 THR A O 1
ATOM 910 N N . LYS A 1 117 ? -18.214 3.602 11.000 1.00 70.00 117 LYS A N 1
ATOM 911 C CA . LYS A 1 117 ? -19.367 4.372 11.511 1.00 70.00 117 LYS A CA 1
ATOM 912 C C . LYS A 1 117 ? -19.288 4.687 13.015 1.00 70.00 117 LYS A C 1
ATOM 914 O O . LYS A 1 117 ? -20.071 5.511 13.471 1.00 70.00 117 LYS A O 1
ATOM 919 N N . ASP A 1 118 ? -18.349 4.075 13.733 1.00 57.59 118 ASP A N 1
ATOM 920 C CA . ASP A 1 118 ? -18.200 4.180 15.188 1.00 57.59 118 ASP A CA 1
ATOM 921 C C . ASP A 1 118 ? -17.009 5.069 15.611 1.00 57.59 118 ASP A C 1
ATOM 923 O O . ASP A 1 118 ? -16.557 4.990 16.752 1.00 57.59 118 ASP A O 1
ATOM 927 N N . SER A 1 119 ? -16.463 5.880 14.691 1.00 46.66 119 SER A N 1
ATOM 928 C CA . SER A 1 119 ? -15.325 6.795 14.912 1.00 46.66 119 SER A CA 1
ATOM 929 C C . SER A 1 119 ? -15.746 8.259 14.910 1.00 46.66 119 SER A C 1
ATOM 931 O O . SER A 1 119 ? -16.481 8.645 13.975 1.00 46.66 119 SER A O 1
#

Radius of gyration: 33.64 Å; Cα contacts (8 Å, |Δi|>4): 156; chains: 1; bounding box: 40×51×97 Å